Protein AF-A0A432WIZ8-F1 (afdb_monomer_lite)

Foldseek 3Di:
DVVVLVVLVVLLVVLLVLLVVLVVVLVVLLVVLLVVCVVVPQVCSVVAAPPDPVRDDPVNVVSVVCVLPDPADPSDPDPVSRVSSVVSNVSNVSSVVSNVSSVVSVVVSVVVVVVVVD

Sequence (118 aa):
MSYIINALVLLGFVGLFNFFALWIPVLFIRNAIKKELKETDYEKYDQVFARDLLHQSISTSKREESFFKRKDWPDINSGDVKRSLRTQKRLEWIAKWSFIGFIICYVLVMILSTIFNR

Structure (mmCIF, N/CA/C/O backbone):
data_AF-A0A432WIZ8-F1
#
_entry.id   AF-A0A432WIZ8-F1
#
loop_
_atom_site.group_PDB
_atom_site.id
_atom_site.type_symbol
_atom_site.label_atom_id
_atom_site.label_alt_id
_atom_site.label_comp_id
_atom_site.label_asym_id
_atom_site.label_entity_id
_atom_site.label_seq_id
_atom_site.pdbx_PDB_ins_code
_atom_site.Cartn_x
_atom_site.Cartn_y
_atom_site.Cartn_z
_atom_site.occupancy
_atom_site.B_iso_or_equiv
_atom_site.auth_seq_id
_atom_site.auth_comp_id
_atom_site.auth_asym_id
_atom_site.auth_atom_id
_atom_site.pdbx_PDB_model_num
ATOM 1 N N . MET A 1 1 ? 26.983 -1.591 -24.181 1.00 61.06 1 MET A N 1
ATOM 2 C CA . MET A 1 1 ? 25.590 -1.179 -24.478 1.00 61.06 1 MET A CA 1
ATOM 3 C C . MET A 1 1 ? 24.568 -2.223 -24.043 1.00 61.06 1 MET A C 1
ATOM 5 O O . MET A 1 1 ? 23.723 -1.875 -23.231 1.00 61.06 1 MET A O 1
ATOM 9 N N . SER A 1 2 ? 24.703 -3.495 -24.454 1.00 74.25 2 SER A N 1
ATOM 10 C CA . SER A 1 2 ? 23.889 -4.616 -23.929 1.00 74.25 2 SER A CA 1
ATOM 11 C C . SER A 1 2 ? 23.859 -4.665 -22.388 1.00 74.25 2 SER A C 1
ATOM 13 O O . SER A 1 2 ? 22.798 -4.792 -21.786 1.00 74.25 2 SER A O 1
ATOM 15 N N . TYR A 1 3 ? 24.994 -4.389 -21.732 1.00 86.94 3 TYR A N 1
ATOM 16 C CA . TYR A 1 3 ? 25.078 -4.290 -20.267 1.00 86.94 3 TYR A CA 1
ATOM 17 C C . TYR A 1 3 ? 24.165 -3.226 -19.632 1.00 86.94 3 TYR A C 1
ATOM 19 O O . TYR A 1 3 ? 23.651 -3.459 -18.544 1.00 86.94 3 TYR A O 1
ATOM 27 N N . ILE A 1 4 ? 23.935 -2.083 -20.294 1.00 88.00 4 ILE A N 1
ATOM 28 C CA . ILE A 1 4 ? 23.082 -1.005 -19.758 1.00 88.00 4 ILE A CA 1
ATOM 29 C C . ILE A 1 4 ? 21.613 -1.429 -19.815 1.00 88.00 4 ILE A C 1
ATOM 31 O O . ILE A 1 4 ? 20.891 -1.275 -18.835 1.00 88.00 4 ILE A O 1
ATOM 35 N N . ILE A 1 5 ? 21.185 -2.013 -20.938 1.00 88.44 5 ILE A N 1
ATOM 36 C CA . ILE A 1 5 ? 19.820 -2.528 -21.096 1.00 88.44 5 ILE A CA 1
ATOM 37 C C . ILE A 1 5 ? 19.573 -3.662 -20.095 1.00 88.44 5 ILE A C 1
ATOM 39 O O . ILE A 1 5 ? 18.577 -3.625 -19.380 1.00 88.44 5 ILE A O 1
ATOM 43 N N . ASN A 1 6 ? 20.509 -4.605 -19.955 1.00 91.00 6 ASN A N 1
ATOM 44 C CA . ASN A 1 6 ? 20.395 -5.694 -18.980 1.00 91.00 6 ASN A CA 1
ATOM 45 C C . ASN A 1 6 ? 20.328 -5.179 -17.535 1.00 91.00 6 ASN A C 1
ATOM 47 O O . ASN A 1 6 ? 19.520 -5.671 -16.749 1.00 91.00 6 ASN A O 1
ATOM 51 N N . ALA A 1 7 ? 21.124 -4.163 -17.186 1.00 92.75 7 ALA A N 1
ATOM 52 C CA . ALA A 1 7 ? 21.062 -3.533 -15.870 1.00 92.75 7 ALA A CA 1
ATOM 53 C C . ALA A 1 7 ? 19.701 -2.861 -15.619 1.00 92.75 7 ALA A C 1
ATOM 55 O O . ALA A 1 7 ? 19.124 -3.040 -14.550 1.00 92.75 7 ALA A O 1
ATOM 56 N N . LEU A 1 8 ? 19.151 -2.138 -16.601 1.00 92.31 8 LEU A N 1
ATOM 57 C CA . LEU A 1 8 ? 17.831 -1.507 -16.490 1.00 92.31 8 LEU A CA 1
ATOM 58 C C . LEU A 1 8 ? 16.696 -2.532 -16.390 1.00 92.31 8 LEU A C 1
ATOM 60 O O . LEU A 1 8 ? 15.774 -2.341 -15.601 1.00 92.31 8 LEU A O 1
ATOM 64 N N . VAL A 1 9 ? 16.770 -3.630 -17.146 1.00 92.69 9 VAL A N 1
ATOM 65 C CA . VAL A 1 9 ? 15.808 -4.738 -17.053 1.00 92.69 9 VAL A CA 1
ATOM 66 C C . VAL A 1 9 ? 15.852 -5.364 -15.661 1.00 92.69 9 VAL A C 1
ATOM 68 O O . VAL A 1 9 ? 14.800 -5.563 -15.053 1.00 92.69 9 VAL A O 1
ATOM 71 N N . LEU A 1 10 ? 17.049 -5.613 -15.118 1.00 94.44 10 LEU A N 1
ATOM 72 C CA . LEU A 1 10 ? 17.208 -6.152 -13.768 1.00 94.44 10 LEU A CA 1
ATOM 73 C C . LEU A 1 10 ? 16.655 -5.189 -12.709 1.00 94.44 10 LEU A C 1
ATOM 75 O O . LEU A 1 10 ? 15.884 -5.609 -11.850 1.00 94.44 10 LEU A O 1
ATOM 79 N N . LEU A 1 11 ? 16.993 -3.898 -12.787 1.00 92.56 11 LEU A N 1
ATOM 80 C CA . LEU A 1 11 ? 16.468 -2.871 -11.879 1.00 92.56 11 LEU A CA 1
ATOM 81 C C . LEU A 1 11 ? 14.942 -2.760 -11.960 1.00 92.56 11 LEU A C 1
ATOM 83 O O . LEU A 1 11 ? 14.278 -2.663 -10.928 1.00 92.56 11 LEU A O 1
ATOM 87 N N . GLY A 1 12 ? 14.381 -2.832 -13.168 1.00 91.56 12 GLY A N 1
ATOM 88 C CA . GLY A 1 12 ? 12.940 -2.878 -13.382 1.00 91.56 12 GLY A CA 1
ATOM 89 C C . GLY A 1 12 ? 12.308 -4.097 -12.712 1.00 91.56 12 GLY A C 1
ATOM 90 O O . GLY A 1 12 ? 11.351 -3.952 -11.952 1.00 91.56 12 GLY A O 1
ATOM 91 N N . PHE A 1 13 ? 12.871 -5.287 -12.927 1.00 93.69 13 PHE A N 1
ATOM 92 C CA . PHE A 1 13 ? 12.380 -6.522 -12.316 1.00 93.69 13 PHE A CA 1
ATOM 93 C C . PHE A 1 13 ? 12.436 -6.471 -10.783 1.00 93.69 13 PHE A C 1
ATOM 95 O O . PHE A 1 13 ? 11.458 -6.811 -10.120 1.00 93.69 13 PHE A O 1
ATOM 102 N N . VAL A 1 14 ? 13.536 -5.969 -10.213 1.00 94.25 14 VAL A N 1
ATOM 103 C CA . VAL A 1 14 ? 13.680 -5.754 -8.765 1.00 94.25 14 VAL A CA 1
ATOM 104 C C . VAL A 1 14 ? 12.637 -4.760 -8.250 1.00 94.25 14 VAL A C 1
ATOM 106 O O . VAL A 1 14 ? 12.019 -5.006 -7.216 1.00 94.25 14 VAL A O 1
ATOM 109 N N . GLY A 1 15 ? 12.394 -3.659 -8.966 1.00 91.88 15 GLY A N 1
ATOM 110 C CA . GLY A 1 15 ? 11.361 -2.680 -8.614 1.00 91.88 15 GLY A CA 1
ATOM 111 C C . GLY A 1 15 ? 9.955 -3.284 -8.601 1.00 91.88 15 GLY A C 1
ATOM 112 O O . GLY A 1 15 ? 9.199 -3.068 -7.652 1.00 91.88 15 GLY A O 1
ATOM 113 N N . LEU A 1 16 ? 9.627 -4.096 -9.608 1.00 93.25 16 LEU A N 1
ATOM 114 C CA . LEU A 1 16 ? 8.345 -4.793 -9.700 1.00 93.25 16 LEU A CA 1
ATOM 115 C C . LEU A 1 16 ? 8.184 -5.839 -8.588 1.00 93.25 16 LEU A C 1
ATOM 117 O O . LEU A 1 16 ? 7.144 -5.887 -7.932 1.00 93.25 16 LEU A O 1
ATOM 121 N N . PHE A 1 17 ? 9.217 -6.644 -8.334 1.00 94.19 17 PHE A N 1
ATOM 122 C CA . PHE A 1 17 ? 9.205 -7.630 -7.257 1.00 94.19 17 PHE A CA 1
ATOM 123 C C . PHE A 1 17 ? 9.053 -6.960 -5.887 1.00 94.19 17 PHE A C 1
ATOM 125 O O . PHE A 1 17 ? 8.195 -7.358 -5.101 1.00 94.19 17 PHE A O 1
ATOM 132 N N . ASN A 1 18 ? 9.809 -5.887 -5.626 1.00 92.38 18 ASN A N 1
ATOM 133 C CA . ASN A 1 18 ? 9.698 -5.102 -4.396 1.00 92.38 18 ASN A CA 1
ATOM 134 C C . ASN A 1 18 ? 8.307 -4.488 -4.225 1.00 92.38 18 ASN A C 1
ATOM 136 O O . ASN A 1 18 ? 7.794 -4.462 -3.108 1.00 92.38 18 ASN A O 1
ATOM 140 N N . PHE A 1 19 ? 7.671 -4.031 -5.310 1.00 93.56 19 PHE A N 1
ATOM 141 C CA . PHE A 1 19 ? 6.290 -3.561 -5.248 1.00 93.56 19 PHE A CA 1
ATOM 142 C C . PHE A 1 19 ? 5.365 -4.655 -4.709 1.00 93.56 19 PHE A C 1
ATOM 144 O O . PHE A 1 19 ? 4.696 -4.422 -3.706 1.00 93.56 19 PHE A O 1
ATOM 151 N N . PHE A 1 20 ? 5.363 -5.852 -5.302 1.00 93.00 20 PHE A N 1
ATOM 152 C CA . PHE A 1 20 ? 4.507 -6.945 -4.830 1.00 93.00 20 PHE A CA 1
ATOM 153 C C . PHE A 1 20 ? 4.867 -7.402 -3.410 1.00 93.00 20 PHE A C 1
ATOM 155 O O . PHE A 1 20 ? 3.975 -7.567 -2.575 1.00 93.00 20 PHE A O 1
ATOM 162 N N . ALA A 1 21 ? 6.161 -7.529 -3.110 1.00 93.75 21 ALA A N 1
ATOM 163 C CA . ALA A 1 21 ? 6.655 -7.940 -1.800 1.00 93.75 21 ALA A CA 1
ATOM 164 C C . ALA A 1 21 ? 6.267 -6.962 -0.680 1.00 93.75 21 ALA A C 1
ATOM 166 O O . ALA A 1 21 ? 6.034 -7.396 0.443 1.00 93.75 21 ALA A O 1
ATOM 167 N N . LEU A 1 22 ? 6.161 -5.659 -0.968 1.00 92.56 22 LEU A N 1
ATOM 168 C CA . LEU A 1 22 ? 5.719 -4.641 -0.007 1.00 92.56 22 LEU A CA 1
ATOM 169 C C . LEU A 1 22 ? 4.200 -4.439 -0.007 1.00 92.56 22 LEU A C 1
ATOM 171 O O . LEU A 1 22 ? 3.620 -4.122 1.034 1.00 92.56 22 LEU A O 1
ATOM 175 N N . TRP A 1 23 ? 3.539 -4.642 -1.147 1.00 92.50 23 TRP A N 1
ATOM 176 C CA . TRP A 1 23 ? 2.091 -4.484 -1.267 1.00 92.50 23 TRP A CA 1
ATOM 177 C C . TRP A 1 23 ? 1.328 -5.546 -0.472 1.00 92.50 23 TRP A C 1
ATOM 179 O O . TRP A 1 23 ? 0.324 -5.235 0.165 1.00 92.50 23 TRP A O 1
ATOM 189 N N . ILE A 1 24 ? 1.829 -6.784 -0.440 1.00 92.00 24 ILE A N 1
ATOM 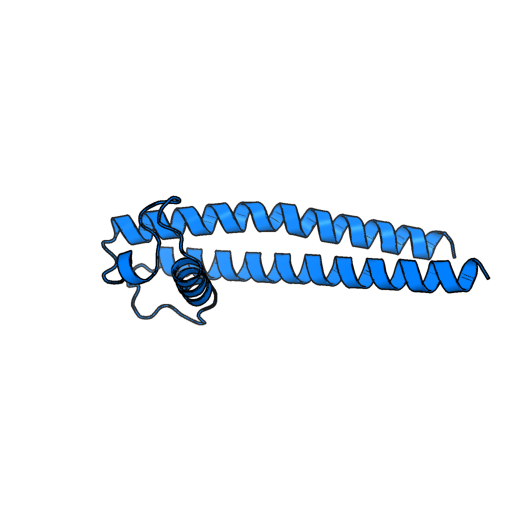190 C CA . ILE A 1 24 ? 1.219 -7.871 0.335 1.00 92.00 24 ILE A CA 1
ATOM 191 C C . ILE A 1 24 ? 1.154 -7.520 1.842 1.00 92.00 24 ILE A C 1
ATOM 193 O O . ILE A 1 24 ? 0.046 -7.484 2.386 1.00 92.00 24 ILE A O 1
ATOM 197 N N . PRO A 1 25 ? 2.264 -7.169 2.529 1.00 91.62 25 PRO A N 1
ATOM 198 C CA . PRO A 1 25 ? 2.237 -6.681 3.909 1.00 91.62 25 PRO A CA 1
ATOM 199 C C . PRO A 1 25 ? 1.316 -5.481 4.124 1.00 91.62 25 PRO A C 1
ATOM 201 O O . PRO A 1 25 ? 0.633 -5.413 5.143 1.00 91.62 25 PRO A O 1
ATOM 204 N N . VAL A 1 26 ? 1.252 -4.544 3.171 1.00 92.81 26 VAL A N 1
ATOM 205 C CA . VAL A 1 26 ? 0.337 -3.395 3.252 1.00 92.81 26 VAL A CA 1
ATOM 206 C C . VAL A 1 26 ? -1.117 -3.852 3.379 1.00 92.81 26 VAL A C 1
ATOM 208 O O . VAL A 1 26 ? -1.842 -3.320 4.221 1.00 92.81 26 VAL A O 1
ATOM 211 N N . LEU A 1 27 ? -1.544 -4.844 2.592 1.00 90.94 27 LEU A N 1
ATOM 212 C CA . LEU A 1 27 ? -2.902 -5.389 2.664 1.00 90.94 27 LEU A CA 1
ATOM 213 C C . LEU A 1 27 ? -3.166 -6.094 4.002 1.00 90.94 27 LEU A C 1
ATOM 215 O O . LEU A 1 27 ? -4.209 -5.866 4.616 1.00 90.94 27 LEU A O 1
ATOM 219 N N . PHE A 1 28 ? -2.208 -6.885 4.492 1.00 91.94 28 PHE A N 1
ATOM 220 C CA . PHE A 1 28 ? -2.328 -7.542 5.797 1.00 91.94 28 PHE A CA 1
ATOM 221 C C . PHE A 1 28 ? -2.436 -6.536 6.947 1.00 91.94 28 PHE A C 1
ATOM 223 O O . PHE A 1 28 ? -3.328 -6.662 7.784 1.00 91.94 28 PHE A O 1
ATOM 230 N N . ILE A 1 29 ? -1.593 -5.498 6.962 1.00 91.44 29 ILE A N 1
ATOM 231 C CA . ILE A 1 29 ? -1.635 -4.461 8.001 1.00 91.44 29 ILE A CA 1
ATOM 232 C C . ILE A 1 29 ? -2.950 -3.677 7.930 1.00 91.44 29 ILE A C 1
ATOM 234 O O . ILE A 1 29 ? -3.543 -3.395 8.968 1.00 91.44 29 ILE A O 1
ATOM 238 N N . ARG A 1 30 ? -3.461 -3.357 6.731 1.00 92.00 30 ARG A N 1
ATOM 239 C CA . ARG A 1 30 ? -4.780 -2.712 6.588 1.00 92.00 30 ARG A CA 1
ATOM 240 C C . ARG A 1 30 ? -5.893 -3.557 7.203 1.00 92.00 30 ARG A C 1
ATOM 242 O O . ARG A 1 30 ? -6.741 -3.011 7.903 1.00 92.00 30 ARG A O 1
ATOM 249 N N . ASN A 1 31 ? -5.879 -4.869 6.979 1.00 90.31 31 ASN A N 1
ATOM 250 C CA . ASN A 1 31 ? -6.864 -5.773 7.570 1.00 90.31 31 ASN A CA 1
ATOM 251 C C . ASN A 1 31 ? -6.720 -5.868 9.096 1.00 90.31 31 ASN A C 1
ATOM 253 O O . ASN A 1 31 ? -7.731 -5.834 9.794 1.00 90.31 31 ASN A O 1
ATOM 257 N N . ALA A 1 32 ? -5.490 -5.916 9.616 1.00 90.88 32 ALA A N 1
ATOM 258 C CA . ALA A 1 32 ? -5.236 -5.892 11.057 1.00 90.88 32 ALA A CA 1
ATOM 259 C C . ALA A 1 32 ? -5.764 -4.601 11.705 1.00 90.88 32 ALA A C 1
ATOM 261 O O . ALA A 1 32 ? -6.523 -4.666 12.665 1.00 90.88 32 ALA A O 1
ATOM 262 N N . ILE A 1 33 ? -5.479 -3.438 11.109 1.00 91.62 33 ILE A N 1
ATOM 263 C CA . ILE A 1 33 ? -5.982 -2.139 11.580 1.00 91.62 33 ILE A CA 1
ATOM 264 C C . ILE A 1 33 ? -7.512 -2.102 11.579 1.00 91.62 33 ILE A C 1
ATOM 266 O O . ILE A 1 33 ? -8.114 -1.627 12.535 1.00 91.62 33 ILE A O 1
ATOM 270 N N . LYS A 1 34 ? -8.169 -2.603 10.525 1.00 90.94 34 LYS A N 1
ATOM 271 C CA . LYS A 1 34 ? -9.639 -2.683 10.494 1.00 90.94 34 LYS A CA 1
ATOM 272 C C . LYS A 1 34 ? -10.183 -3.563 11.614 1.00 90.94 34 LYS A C 1
ATOM 274 O O . LYS A 1 34 ? -11.225 -3.240 12.173 1.00 90.94 34 LYS A O 1
ATOM 279 N N . LYS A 1 35 ? -9.520 -4.679 11.914 1.00 89.44 35 LYS A N 1
ATOM 280 C CA . LYS A 1 35 ? -9.931 -5.566 13.002 1.00 89.44 35 LYS A CA 1
ATOM 281 C C . LYS A 1 35 ? -9.794 -4.862 14.354 1.00 89.44 35 LYS A C 1
ATOM 283 O O . LYS A 1 35 ? -10.769 -4.809 15.090 1.00 89.44 35 LYS A O 1
ATOM 288 N N . GLU A 1 36 ? -8.648 -4.238 14.616 1.00 89.44 36 GLU A N 1
ATOM 289 C CA . GLU A 1 36 ? -8.415 -3.468 15.844 1.00 89.44 36 GLU A CA 1
ATOM 290 C C . GLU A 1 36 ? -9.418 -2.318 15.996 1.00 89.44 36 GLU A C 1
ATOM 292 O O . GLU A 1 36 ? -10.014 -2.161 17.053 1.00 89.44 36 GLU A O 1
ATOM 297 N N . LEU A 1 37 ? -9.682 -1.553 14.930 1.00 89.44 37 LEU A N 1
ATOM 298 C CA . LEU A 1 37 ? -10.661 -0.460 14.964 1.00 89.44 37 LEU A CA 1
ATOM 299 C C . LEU A 1 37 ? -12.080 -0.943 15.280 1.00 89.44 37 LEU A C 1
ATOM 301 O O . LEU A 1 37 ? -12.821 -0.233 15.959 1.00 89.44 37 LEU A O 1
ATOM 305 N N . LYS A 1 38 ? -12.447 -2.136 14.800 1.00 87.94 38 LYS A N 1
ATOM 306 C CA . LYS A 1 38 ? -13.730 -2.772 15.113 1.00 87.94 38 LYS A CA 1
ATOM 307 C C . LYS A 1 38 ? -13.795 -3.215 16.576 1.00 87.94 38 LYS A C 1
ATOM 309 O O . LYS A 1 38 ? -14.831 -3.057 17.205 1.00 87.94 38 LYS A O 1
ATOM 314 N N . GLU A 1 39 ? -12.703 -3.755 17.112 1.00 87.50 39 GLU A N 1
ATOM 315 C CA . GLU A 1 39 ? -12.612 -4.200 18.510 1.00 87.50 39 GLU A CA 1
ATOM 316 C C . GLU A 1 39 ? -12.596 -3.027 19.500 1.00 87.50 39 GLU A C 1
ATOM 318 O O . GLU A 1 39 ? -13.154 -3.134 20.586 1.00 87.50 39 GLU A O 1
ATOM 323 N N . THR A 1 40 ? -12.013 -1.888 19.118 1.00 83.94 40 THR A N 1
ATOM 324 C CA . THR A 1 40 ? -11.999 -0.664 19.938 1.00 83.94 40 THR A CA 1
ATOM 325 C C . THR A 1 40 ? -13.276 0.175 19.832 1.00 83.94 40 THR A C 1
ATOM 327 O O . THR A 1 40 ? -13.279 1.313 20.292 1.00 83.94 40 THR A O 1
ATOM 330 N N . ASP A 1 41 ? -14.318 -0.352 19.182 1.00 78.88 41 ASP A N 1
ATOM 331 C CA . ASP A 1 41 ? -15.599 0.318 18.928 1.00 78.88 41 ASP A CA 1
ATOM 332 C C . ASP A 1 41 ? -15.431 1.730 18.340 1.00 78.88 41 ASP A C 1
ATOM 334 O O . ASP A 1 41 ? -15.960 2.730 18.828 1.00 78.88 41 ASP A O 1
ATOM 338 N N . TYR A 1 42 ? -14.603 1.836 17.293 1.00 84.50 42 TYR A N 1
ATOM 339 C CA . TYR A 1 42 ? -14.385 3.108 16.617 1.00 84.50 42 TYR A CA 1
ATOM 340 C C . TYR A 1 42 ? -15.717 3.638 16.073 1.00 84.50 42 TYR A C 1
ATOM 342 O O . TYR A 1 42 ? -16.275 3.085 15.130 1.00 84.50 42 TYR A O 1
ATOM 350 N N . GLU A 1 43 ? -16.188 4.757 16.622 1.00 83.62 43 GLU A N 1
ATOM 351 C CA . GLU A 1 43 ? -17.529 5.312 16.381 1.00 83.62 43 GLU A CA 1
ATOM 352 C C . GLU A 1 43 ? -17.873 5.490 14.889 1.00 83.62 43 GLU A C 1
ATOM 354 O O . GLU A 1 43 ? -19.018 5.346 14.464 1.00 83.62 43 GLU A O 1
ATOM 359 N N . LYS A 1 44 ? -16.866 5.769 14.051 1.00 84.44 44 LYS A N 1
ATOM 360 C CA . LYS A 1 44 ? -17.039 5.987 12.605 1.00 84.44 44 LYS A CA 1
ATOM 361 C C . LYS A 1 44 ? -16.739 4.744 11.762 1.00 84.44 44 LYS A C 1
ATOM 363 O O . LYS A 1 44 ? -16.647 4.859 10.540 1.00 84.44 44 LYS A O 1
ATOM 368 N N . TYR A 1 45 ? -16.572 3.569 12.369 1.00 86.88 45 TYR A N 1
ATOM 369 C CA . TYR A 1 45 ? -16.169 2.345 11.674 1.00 86.88 45 TYR A CA 1
ATOM 370 C C . TYR A 1 45 ? -17.104 2.012 10.510 1.00 86.88 45 TYR A C 1
ATOM 372 O O . TYR A 1 45 ? -16.662 1.965 9.362 1.00 86.88 45 TYR A O 1
ATOM 380 N N . ASP A 1 46 ? -18.402 1.885 10.788 1.00 84.06 46 ASP A N 1
ATOM 381 C CA . ASP A 1 46 ? -19.422 1.537 9.791 1.00 84.06 46 ASP A CA 1
ATOM 382 C C . ASP A 1 46 ? -19.620 2.619 8.715 1.00 84.06 46 ASP A C 1
ATOM 384 O O . ASP A 1 46 ? -20.126 2.347 7.626 1.00 84.06 46 ASP A O 1
ATOM 388 N N . GLN A 1 47 ? -19.216 3.864 8.992 1.00 84.50 47 GLN A N 1
ATOM 389 C CA . GLN A 1 47 ? -19.288 4.956 8.017 1.00 84.50 47 GLN A CA 1
ATOM 390 C C . GLN A 1 47 ? -18.156 4.883 6.986 1.00 84.50 47 GLN A C 1
ATOM 392 O O . GLN A 1 47 ? -18.321 5.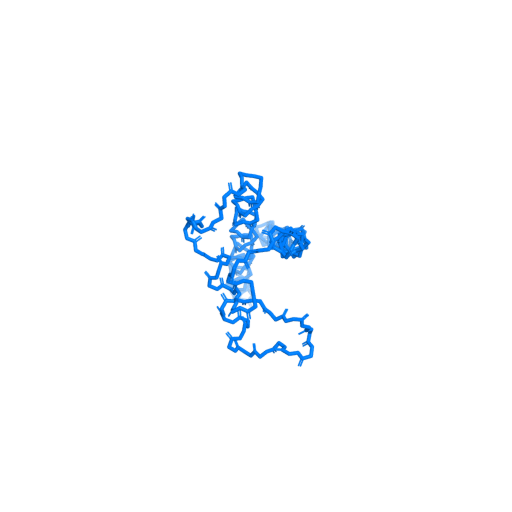357 5.854 1.00 84.50 47 GLN A O 1
ATOM 397 N N . VAL A 1 48 ? -17.008 4.330 7.390 1.00 86.06 48 VAL A N 1
ATOM 398 C CA . VAL A 1 48 ? -15.758 4.313 6.620 1.00 86.06 48 VAL A CA 1
ATOM 399 C C . VAL A 1 48 ? -15.530 2.966 5.940 1.00 86.06 48 VAL A C 1
ATOM 401 O O . VAL A 1 48 ? -15.134 2.939 4.774 1.00 86.06 48 VAL A O 1
ATOM 404 N N . PHE A 1 49 ? -15.769 1.863 6.647 1.00 87.75 49 PHE A N 1
ATOM 405 C CA . PHE A 1 49 ? -15.447 0.514 6.196 1.00 87.75 49 PHE A CA 1
ATOM 406 C C . PHE A 1 49 ? -16.703 -0.267 5.816 1.00 87.75 49 PHE A C 1
ATOM 408 O O . PHE A 1 49 ? -17.771 -0.098 6.398 1.00 87.75 49 PHE A O 1
ATOM 415 N N . ALA A 1 50 ? -16.573 -1.147 4.823 1.00 81.56 50 ALA A N 1
ATOM 416 C CA . ALA A 1 50 ? -17.637 -2.088 4.497 1.00 81.56 50 ALA A CA 1
ATOM 417 C C . ALA A 1 50 ? -17.743 -3.153 5.596 1.00 81.56 50 ALA A C 1
ATOM 419 O O . ALA A 1 50 ? -16.722 -3.665 6.056 1.00 81.56 50 ALA A O 1
ATOM 420 N N . ARG A 1 51 ? -18.975 -3.522 5.967 1.00 73.19 51 ARG A N 1
ATOM 421 C CA . ARG A 1 51 ? -19.224 -4.629 6.903 1.00 73.19 51 ARG A CA 1
ATOM 422 C C . ARG A 1 51 ? -18.841 -5.992 6.320 1.00 73.19 51 ARG A C 1
ATOM 424 O O . ARG A 1 51 ? -18.355 -6.829 7.066 1.00 73.19 51 ARG A O 1
ATOM 431 N N . ASP A 1 52 ? -18.999 -6.163 5.004 1.00 70.06 52 ASP A N 1
ATOM 432 C CA . ASP A 1 52 ? -18.654 -7.376 4.252 1.00 70.06 52 ASP A CA 1
ATOM 433 C C . ASP A 1 52 ? -18.172 -7.050 2.833 1.00 70.06 52 ASP A C 1
ATOM 435 O O . ASP A 1 52 ? -18.522 -6.006 2.272 1.00 70.06 52 ASP A O 1
ATOM 439 N N . LEU A 1 53 ? -17.447 -7.992 2.215 1.00 65.56 53 LEU A N 1
ATOM 440 C CA . LEU A 1 53 ? -17.018 -7.920 0.807 1.00 65.56 53 LEU A CA 1
ATOM 441 C C . LEU A 1 53 ? -18.200 -7.715 -0.155 1.00 65.56 53 LEU A C 1
ATOM 443 O O . LEU A 1 53 ? -18.082 -6.992 -1.139 1.00 65.56 53 LEU A O 1
ATOM 447 N N . LEU A 1 54 ? -19.362 -8.294 0.162 1.00 66.38 54 LEU A N 1
ATOM 448 C CA . LEU A 1 54 ? -20.588 -8.168 -0.636 1.00 66.38 54 LEU A CA 1
ATOM 449 C C . LEU A 1 54 ? -21.214 -6.762 -0.575 1.00 66.38 54 LEU A C 1
ATOM 451 O O . LEU A 1 54 ? -21.982 -6.393 -1.456 1.00 66.38 54 LEU A O 1
ATOM 455 N N . HIS A 1 55 ? -20.854 -5.957 0.429 1.00 64.81 55 HIS A N 1
ATOM 456 C CA . HIS A 1 55 ? -21.323 -4.578 0.609 1.00 64.81 55 HIS A CA 1
ATOM 457 C C . HIS A 1 55 ? -20.268 -3.541 0.191 1.00 64.81 55 HIS A C 1
ATOM 459 O O . HIS A 1 55 ? -20.401 -2.341 0.464 1.00 64.81 55 HIS A O 1
ATOM 465 N N . GLN A 1 56 ? -19.195 -3.984 -0.470 1.00 75.31 56 GLN A N 1
ATOM 466 C CA . GLN A 1 56 ? -18.106 -3.120 -0.893 1.00 75.31 56 GLN A CA 1
ATOM 467 C C . GLN A 1 56 ? -18.490 -2.334 -2.154 1.00 75.31 56 GLN A C 1
ATOM 469 O O . GLN A 1 56 ? -18.171 -2.697 -3.283 1.00 75.31 56 GLN A O 1
ATOM 474 N N . SER A 1 57 ? -19.182 -1.212 -1.957 1.00 82.44 57 SER A N 1
ATOM 475 C CA . SER A 1 57 ? -19.450 -0.261 -3.038 1.00 82.44 57 SER A CA 1
ATOM 476 C C . SER A 1 57 ? -18.193 0.538 -3.408 1.00 82.44 57 SER A C 1
ATOM 478 O O . SER A 1 57 ? -17.312 0.761 -2.572 1.00 82.44 57 SER A O 1
ATOM 480 N N . ILE A 1 58 ? -18.148 1.086 -4.629 1.00 83.00 58 ILE A N 1
ATOM 481 C CA . ILE A 1 58 ? -17.107 2.047 -5.049 1.00 83.00 58 ILE A CA 1
ATOM 482 C C . ILE A 1 58 ? -17.014 3.221 -4.059 1.00 83.00 58 ILE A C 1
ATOM 484 O O . ILE A 1 58 ? -15.920 3.696 -3.751 1.00 83.00 58 ILE A O 1
ATOM 488 N N . SER A 1 59 ? -18.153 3.682 -3.527 1.00 85.88 59 SER A N 1
ATOM 489 C CA . SER A 1 59 ? -18.188 4.774 -2.548 1.00 85.88 59 SER A CA 1
ATOM 490 C C . SER A 1 59 ? -17.515 4.394 -1.225 1.00 85.88 59 SER A C 1
ATOM 492 O O . SER A 1 59 ? -16.837 5.224 -0.621 1.00 85.88 59 SER A O 1
ATOM 494 N N . THR A 1 60 ? -17.668 3.142 -0.793 1.00 85.69 60 THR A N 1
ATOM 495 C CA . THR A 1 60 ? -17.065 2.618 0.435 1.00 85.69 60 THR A CA 1
ATOM 496 C C . THR A 1 60 ? -15.564 2.439 0.244 1.00 85.69 60 THR A C 1
ATOM 498 O O . THR A 1 60 ? -14.788 2.908 1.067 1.00 85.69 60 THR A O 1
ATOM 501 N N . SER A 1 61 ? -15.137 1.902 -0.903 1.00 85.19 61 SER A N 1
ATOM 502 C CA . SER A 1 61 ? -13.716 1.811 -1.262 1.00 85.19 61 SER A CA 1
ATOM 503 C C . SER A 1 61 ? -13.036 3.185 -1.304 1.00 85.19 61 SER A C 1
ATOM 505 O O . SER A 1 61 ? -11.926 3.332 -0.799 1.00 85.19 61 SER A O 1
ATOM 507 N N . LYS A 1 62 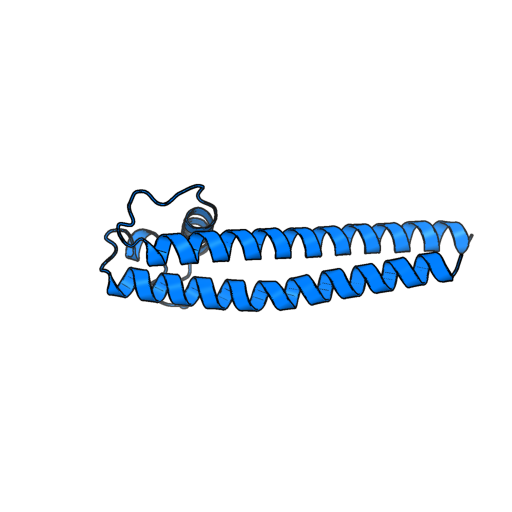? -13.705 4.223 -1.831 1.00 87.44 62 LYS A N 1
ATOM 508 C CA . LYS A 1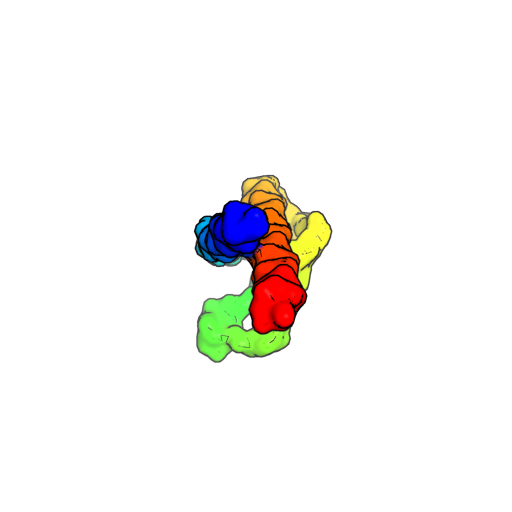 62 ? -13.185 5.604 -1.811 1.00 87.44 62 LYS A CA 1
ATOM 509 C C . LYS A 1 62 ? -13.064 6.170 -0.393 1.00 87.44 62 LYS A C 1
ATOM 511 O O . LYS A 1 62 ? -12.090 6.864 -0.098 1.00 87.44 62 LYS A O 1
ATOM 516 N N . ARG A 1 63 ? -14.037 5.899 0.482 1.00 89.88 63 ARG A N 1
ATOM 517 C CA . ARG A 1 63 ? -14.002 6.322 1.894 1.00 89.88 63 ARG A CA 1
ATOM 518 C C . ARG A 1 63 ? -12.873 5.639 2.654 1.00 89.88 63 ARG A C 1
ATOM 520 O O . ARG A 1 63 ? -12.087 6.320 3.309 1.00 89.88 63 ARG A O 1
ATOM 527 N N . GLU A 1 64 ? -12.739 4.331 2.485 1.00 89.69 64 GLU A N 1
ATOM 528 C CA . GLU A 1 64 ? -11.648 3.545 3.050 1.00 89.69 64 GLU A CA 1
ATOM 529 C C . GLU A 1 64 ? -10.282 4.050 2.562 1.00 89.69 64 GLU A C 1
ATOM 531 O O . GLU A 1 64 ? -9.370 4.290 3.353 1.00 89.69 64 GLU A O 1
ATOM 536 N N . GLU A 1 65 ? -10.138 4.276 1.257 1.00 88.88 65 GLU A N 1
ATOM 537 C CA . GLU A 1 65 ? -8.895 4.794 0.694 1.00 88.88 65 GLU A CA 1
ATOM 538 C C . GLU A 1 65 ? -8.565 6.186 1.254 1.00 88.88 65 GLU A C 1
ATOM 540 O O . GLU A 1 65 ? -7.416 6.467 1.605 1.00 88.88 65 GLU A O 1
ATOM 545 N N . SER A 1 66 ? -9.574 7.048 1.396 1.00 89.88 66 SER A N 1
ATOM 546 C CA . SER A 1 66 ? -9.423 8.383 1.984 1.00 89.88 66 SER A CA 1
ATOM 547 C C . SER A 1 66 ? -8.998 8.321 3.452 1.00 89.88 66 SER A C 1
ATOM 549 O O . SER A 1 66 ? -8.198 9.146 3.898 1.00 89.88 66 SER A O 1
ATOM 551 N N . PHE A 1 67 ? -9.486 7.326 4.196 1.00 91.88 67 PHE A N 1
ATOM 552 C CA . PHE A 1 67 ? -9.078 7.075 5.572 1.00 91.88 67 PHE A CA 1
ATOM 553 C C . PHE A 1 67 ? -7.592 6.707 5.667 1.00 91.88 67 PHE A C 1
ATOM 555 O O . PHE A 1 67 ? -6.870 7.338 6.436 1.00 91.88 67 PHE A O 1
ATOM 562 N N . PHE A 1 68 ? -7.102 5.760 4.860 1.00 89.81 68 PHE A N 1
ATOM 563 C CA . PHE A 1 68 ? -5.687 5.356 4.891 1.00 89.81 68 PHE A CA 1
ATOM 564 C C . PHE A 1 68 ? -4.736 6.418 4.309 1.00 89.81 68 PHE A C 1
ATOM 566 O O . PHE A 1 68 ? -3.586 6.532 4.736 1.00 89.81 68 PHE A O 1
ATOM 573 N N . LYS A 1 69 ? -5.200 7.249 3.365 1.00 88.56 69 LYS A N 1
ATOM 574 C CA . LYS A 1 69 ? -4.398 8.351 2.800 1.00 88.56 69 LYS A CA 1
ATOM 575 C C . LYS A 1 69 ? -4.273 9.561 3.726 1.00 88.56 69 LYS A C 1
ATOM 577 O O . LYS A 1 69 ? -3.360 10.375 3.529 1.00 88.56 69 LYS A O 1
ATOM 582 N N . ARG A 1 70 ? -5.154 9.698 4.722 1.00 89.25 70 ARG A N 1
ATOM 583 C CA . ARG A 1 70 ? -5.202 10.856 5.624 1.00 89.25 70 ARG A CA 1
ATOM 584 C C . ARG A 1 70 ? -3.839 11.111 6.281 1.00 89.25 70 ARG A C 1
ATOM 586 O O . ARG A 1 70 ? -3.043 10.196 6.491 1.00 89.25 70 ARG A O 1
ATOM 593 N N . LYS A 1 71 ? -3.508 12.383 6.535 1.00 85.00 71 LYS A N 1
ATOM 594 C CA . LYS A 1 71 ? -2.231 12.770 7.166 1.00 85.00 71 LYS A CA 1
ATOM 595 C C . LYS A 1 71 ? -2.141 12.279 8.613 1.00 85.00 71 LYS A C 1
ATOM 597 O O . LYS A 1 71 ? -1.061 11.863 9.017 1.00 85.00 71 LYS A O 1
ATOM 602 N N . ASP A 1 72 ? -3.258 12.320 9.333 1.00 87.38 72 ASP A N 1
ATOM 603 C CA . ASP A 1 72 ? -3.358 11.934 10.738 1.00 87.38 72 ASP A CA 1
ATOM 604 C C . ASP A 1 72 ? -4.782 11.464 11.090 1.00 87.38 72 ASP A C 1
ATOM 606 O O . ASP A 1 72 ? -5.722 11.719 10.334 1.00 87.38 72 ASP A O 1
ATOM 610 N N . TRP A 1 73 ? -4.946 10.810 12.240 1.00 89.56 73 TRP A N 1
ATOM 611 C CA . TRP A 1 73 ? -6.206 10.241 12.725 1.00 89.56 73 TRP A CA 1
ATOM 612 C C . TRP A 1 73 ? -6.526 10.755 14.135 1.00 89.56 73 TRP A C 1
ATOM 614 O O . TRP A 1 73 ? -6.305 10.039 15.115 1.00 89.56 73 TRP A O 1
ATOM 624 N N . PRO A 1 74 ? -7.031 11.997 14.262 1.00 85.44 74 PRO A N 1
ATOM 625 C CA . PRO A 1 74 ? -7.318 12.597 15.567 1.00 85.44 74 PRO A CA 1
ATOM 626 C C . PRO A 1 74 ? -8.377 11.806 16.343 1.00 85.44 74 PRO A C 1
ATOM 628 O O . PRO A 1 74 ? -8.260 11.670 17.552 1.00 85.44 74 PRO A O 1
ATOM 631 N N . ASP A 1 75 ? -9.331 11.208 15.627 1.00 85.44 75 ASP A N 1
ATOM 632 C CA . ASP A 1 75 ? -10.453 10.446 16.187 1.00 85.44 75 ASP A CA 1
ATOM 633 C C . ASP A 1 75 ? -10.050 9.072 16.770 1.00 85.44 75 ASP A C 1
ATOM 635 O O . ASP A 1 75 ? -10.896 8.346 17.279 1.00 85.44 75 ASP A O 1
ATOM 639 N N . ILE A 1 76 ? -8.780 8.666 16.650 1.00 86.81 76 ILE A N 1
ATOM 640 C CA . ILE A 1 76 ? -8.278 7.398 17.194 1.00 86.81 76 ILE A CA 1
ATOM 641 C C . ILE A 1 76 ? -7.535 7.698 18.495 1.00 86.81 76 ILE A C 1
ATOM 643 O O . ILE A 1 76 ? -6.567 8.454 18.492 1.00 86.81 76 ILE A O 1
ATOM 647 N N . ASN A 1 77 ? -7.924 7.065 19.599 1.00 82.62 77 ASN A N 1
ATOM 648 C CA . ASN A 1 77 ? -7.236 7.244 20.883 1.00 82.62 77 ASN A CA 1
ATOM 649 C C . ASN A 1 77 ? -6.113 6.216 21.109 1.00 82.62 77 ASN A C 1
ATOM 651 O O . ASN A 1 77 ? -5.169 6.491 21.845 1.00 82.62 77 ASN A O 1
ATOM 655 N N . SER A 1 78 ? -6.153 5.068 20.421 1.00 85.69 78 SER A N 1
ATOM 656 C CA . SER A 1 78 ? -5.112 4.037 20.527 1.00 85.69 78 SER A CA 1
ATOM 657 C C . SER A 1 78 ? -3.802 4.461 19.848 1.00 85.69 78 SER A C 1
ATOM 659 O O . SER A 1 78 ? -3.736 4.677 18.631 1.00 85.69 78 SER A O 1
ATOM 661 N N . GLY A 1 79 ? -2.733 4.560 20.644 1.00 86.25 79 GLY A N 1
ATOM 662 C CA . GLY A 1 79 ? -1.384 4.863 20.160 1.00 86.25 79 GLY A CA 1
ATOM 663 C C . GLY A 1 79 ? -0.809 3.773 19.251 1.00 86.25 79 GLY A C 1
ATOM 664 O O . GLY A 1 79 ? -0.095 4.092 18.292 1.00 86.25 79 GLY A O 1
ATOM 665 N N . ASP A 1 80 ? -1.167 2.514 19.501 1.00 87.81 80 ASP A N 1
ATOM 666 C CA . ASP A 1 80 ? -0.701 1.364 18.724 1.00 87.81 80 ASP A CA 1
ATOM 667 C C . ASP A 1 80 ? -1.330 1.343 17.331 1.00 87.81 80 ASP A C 1
ATOM 669 O O . ASP A 1 80 ? -0.605 1.281 16.336 1.00 87.81 80 ASP A O 1
ATOM 673 N N . VAL A 1 81 ? -2.643 1.580 17.232 1.00 89.12 81 VAL A N 1
ATOM 674 C CA . VAL A 1 81 ? -3.343 1.709 15.942 1.00 89.12 81 VAL A CA 1
ATOM 675 C C . VAL A 1 81 ? -2.733 2.844 15.109 1.00 89.12 81 VAL A C 1
ATOM 677 O O . VAL A 1 81 ? -2.463 2.677 13.917 1.00 89.12 81 VAL A O 1
ATOM 680 N N . LYS A 1 82 ? -2.415 3.993 15.728 1.00 90.38 82 LYS A N 1
ATOM 681 C CA . LYS A 1 82 ? -1.718 5.106 15.049 1.00 90.38 82 LYS A CA 1
ATOM 682 C C . LYS A 1 82 ? -0.318 4.728 14.569 1.00 90.38 82 LYS A C 1
ATOM 684 O O . LYS A 1 82 ? 0.139 5.221 13.533 1.00 90.38 82 LYS A O 1
ATOM 689 N N . ARG A 1 83 ? 0.417 3.903 15.318 1.00 90.88 83 ARG A N 1
ATOM 690 C CA . ARG A 1 83 ? 1.741 3.411 14.906 1.00 90.88 83 ARG A CA 1
ATOM 691 C C . ARG A 1 83 ? 1.614 2.448 13.722 1.00 90.88 83 ARG A C 1
ATOM 693 O O . ARG A 1 83 ? 2.355 2.604 12.747 1.00 90.88 83 ARG A O 1
ATOM 700 N N . SER A 1 84 ? 0.646 1.537 13.759 1.00 92.06 84 SER A N 1
ATOM 701 C CA . SER A 1 84 ? 0.333 0.615 12.662 1.00 92.06 84 SER A CA 1
ATOM 702 C C . SER A 1 84 ? -0.077 1.366 11.394 1.00 92.06 84 SER A C 1
ATOM 704 O O . SER A 1 84 ? 0.484 1.117 10.328 1.00 92.06 84 SER A O 1
ATOM 706 N N . LEU A 1 85 ? -0.948 2.373 11.506 1.00 92.31 85 LEU A N 1
ATOM 707 C CA . LEU A 1 85 ? -1.358 3.245 10.397 1.00 92.31 85 LEU A CA 1
ATOM 708 C C . LEU A 1 85 ? -0.177 3.990 9.760 1.00 92.31 85 LEU A C 1
ATOM 710 O O . LEU A 1 85 ? -0.033 4.015 8.537 1.00 92.31 85 LEU A O 1
ATOM 714 N N . ARG A 1 86 ? 0.722 4.560 10.574 1.00 92.56 86 ARG A N 1
ATOM 715 C CA . ARG A 1 86 ? 1.936 5.223 10.065 1.00 92.56 86 ARG A CA 1
ATOM 716 C C . ARG A 1 86 ? 2.867 4.246 9.347 1.00 92.56 86 ARG A C 1
ATOM 718 O O . ARG A 1 86 ? 3.416 4.586 8.298 1.00 92.56 86 ARG A O 1
AT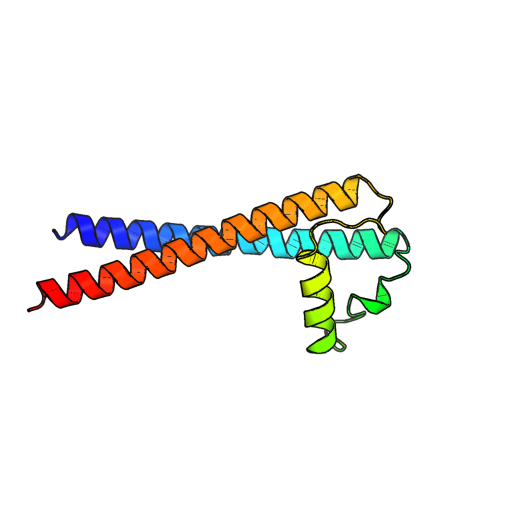OM 725 N N . THR A 1 87 ? 3.015 3.035 9.880 1.00 91.69 87 THR A N 1
ATOM 726 C CA . THR A 1 87 ? 3.829 1.971 9.273 1.00 91.69 87 THR A CA 1
ATOM 727 C C . THR A 1 87 ? 3.243 1.525 7.936 1.00 91.69 87 THR A C 1
ATOM 729 O O . THR A 1 87 ? 3.953 1.506 6.931 1.00 91.69 87 THR A O 1
ATOM 732 N N . GLN A 1 88 ? 1.934 1.270 7.895 1.00 94.06 88 GLN A N 1
ATOM 733 C CA . GLN A 1 88 ? 1.194 0.935 6.679 1.00 94.06 88 GLN A CA 1
ATOM 734 C C . GLN A 1 88 ? 1.385 2.003 5.600 1.00 94.06 88 GLN A C 1
ATOM 736 O O . GLN A 1 88 ? 1.734 1.675 4.467 1.00 94.06 88 GLN A O 1
ATOM 741 N N . LYS A 1 89 ? 1.221 3.282 5.955 1.00 93.00 89 LYS A N 1
ATOM 742 C CA . LYS A 1 89 ? 1.377 4.402 5.023 1.00 93.00 89 LYS A CA 1
ATOM 743 C C . LYS A 1 89 ? 2.796 4.507 4.468 1.00 93.00 89 LYS A C 1
ATOM 745 O O . LYS A 1 89 ? 2.971 4.759 3.277 1.00 93.00 89 LYS A O 1
ATOM 750 N N . ARG A 1 90 ? 3.812 4.294 5.311 1.00 92.50 90 ARG A N 1
ATOM 751 C CA . ARG A 1 90 ? 5.218 4.283 4.886 1.00 92.50 90 ARG A CA 1
ATOM 752 C C . ARG A 1 90 ? 5.486 3.151 3.897 1.00 92.50 90 ARG A C 1
ATOM 754 O O . ARG A 1 90 ? 6.079 3.403 2.854 1.00 92.50 90 ARG A O 1
ATOM 761 N N . LEU A 1 91 ? 5.022 1.938 4.191 1.00 93.69 91 LEU A N 1
ATOM 762 C CA . LEU A 1 91 ? 5.178 0.786 3.299 1.00 93.69 91 LEU A CA 1
ATOM 763 C C . LEU A 1 91 ? 4.456 0.994 1.965 1.00 93.69 91 LEU A C 1
ATOM 765 O O . LEU A 1 91 ? 5.038 0.749 0.914 1.00 93.69 91 LEU A O 1
ATOM 769 N N . GLU A 1 92 ? 3.229 1.517 1.991 1.00 93.44 92 GLU A N 1
ATOM 770 C CA . GLU A 1 92 ? 2.470 1.824 0.777 1.00 93.44 92 GLU A CA 1
ATOM 771 C C . GLU A 1 92 ? 3.183 2.866 -0.091 1.00 93.44 92 GLU A C 1
ATOM 773 O O . GLU A 1 92 ? 3.213 2.748 -1.316 1.00 93.44 92 GLU A O 1
ATOM 778 N N . TRP A 1 93 ? 3.779 3.881 0.535 1.00 93.25 93 TRP A N 1
ATOM 779 C CA . TRP A 1 93 ? 4.551 4.897 -0.170 1.00 93.25 93 TRP A CA 1
ATOM 780 C C . TRP A 1 93 ? 5.808 4.305 -0.815 1.00 93.25 93 TRP A C 1
ATOM 782 O O . TRP A 1 93 ? 6.050 4.557 -1.993 1.00 93.25 93 TRP A O 1
ATOM 792 N N . 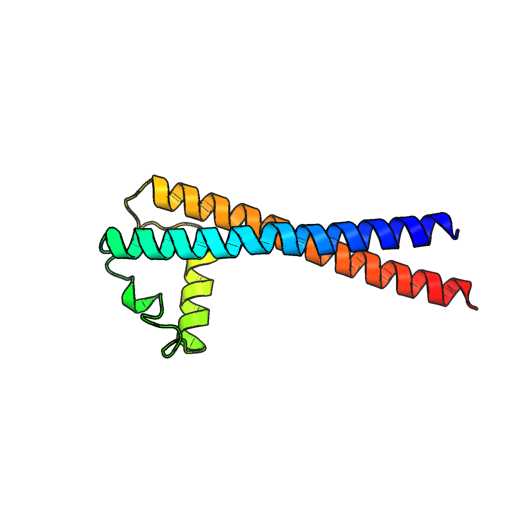ILE A 1 94 ? 6.559 3.467 -0.091 1.00 93.69 94 ILE A N 1
ATOM 793 C CA . ILE A 1 94 ? 7.741 2.780 -0.636 1.00 93.69 94 ILE A CA 1
ATOM 794 C C . ILE A 1 94 ? 7.337 1.876 -1.806 1.00 93.69 94 ILE A C 1
ATOM 796 O O . ILE A 1 94 ? 7.946 1.968 -2.868 1.00 93.69 94 ILE A O 1
ATOM 800 N N . ALA A 1 95 ? 6.277 1.076 -1.656 1.00 93.81 95 ALA A N 1
ATOM 801 C CA . ALA A 1 95 ? 5.777 0.213 -2.722 1.00 93.81 95 ALA A CA 1
ATOM 802 C C . ALA A 1 95 ? 5.445 1.028 -3.984 1.00 93.81 95 ALA A C 1
ATOM 804 O O . ALA A 1 95 ? 5.909 0.703 -5.077 1.00 93.81 95 ALA A O 1
ATOM 805 N N . LYS A 1 96 ? 4.708 2.138 -3.841 1.00 93.44 96 LYS A N 1
ATOM 806 C CA . LYS A 1 96 ? 4.378 3.027 -4.968 1.00 93.44 96 LYS A CA 1
ATOM 807 C C . LYS A 1 96 ? 5.624 3.577 -5.660 1.00 93.44 96 LYS A C 1
ATOM 809 O O . LYS A 1 96 ? 5.661 3.596 -6.886 1.00 93.44 96 LYS A O 1
ATOM 814 N N . TRP A 1 97 ? 6.648 3.978 -4.909 1.00 94.31 97 TRP A N 1
ATOM 815 C CA . TRP A 1 97 ? 7.915 4.419 -5.498 1.00 94.31 97 TRP A CA 1
ATOM 816 C C . TRP A 1 97 ? 8.663 3.299 -6.217 1.00 94.31 97 TRP A C 1
ATOM 818 O O . TRP A 1 97 ? 9.206 3.546 -7.291 1.00 94.31 97 TRP A O 1
ATOM 828 N N . SER A 1 98 ? 8.650 2.072 -5.690 1.00 92.75 98 SER A N 1
ATOM 829 C CA . SER A 1 98 ? 9.210 0.910 -6.390 1.00 92.75 98 SER A CA 1
ATOM 830 C C . SER A 1 98 ? 8.499 0.658 -7.722 1.00 92.75 98 SER A C 1
ATOM 832 O O . SER A 1 98 ? 9.156 0.418 -8.734 1.00 92.75 98 SER A O 1
ATOM 834 N N . PHE A 1 99 ? 7.172 0.802 -7.753 1.00 93.12 99 PHE A N 1
ATOM 835 C CA . PHE A 1 99 ? 6.387 0.667 -8.979 1.00 93.12 99 PHE A CA 1
ATOM 836 C C . PHE A 1 99 ? 6.670 1.784 -9.995 1.00 93.12 99 PHE A C 1
ATOM 838 O O . PHE A 1 99 ? 6.850 1.512 -11.179 1.00 93.12 99 PHE A O 1
ATOM 845 N N . ILE A 1 100 ? 6.779 3.038 -9.541 1.00 93.75 100 ILE A N 1
ATOM 846 C CA . ILE A 1 100 ? 7.187 4.163 -10.400 1.00 93.75 100 ILE A CA 1
ATOM 847 C C . ILE A 1 100 ? 8.587 3.913 -10.978 1.00 93.75 100 ILE A C 1
ATOM 849 O O . ILE A 1 100 ? 8.797 4.099 -12.175 1.00 93.75 100 ILE A O 1
ATOM 853 N N . GLY A 1 101 ? 9.530 3.441 -10.156 1.00 92.25 101 GLY A N 1
ATOM 854 C CA . GLY A 1 101 ? 10.876 3.077 -10.602 1.00 92.25 101 GLY A CA 1
ATOM 855 C C . GLY A 1 101 ? 10.867 2.000 -11.690 1.00 92.25 101 GLY A C 1
ATOM 856 O O . GLY A 1 101 ? 11.579 2.132 -12.686 1.00 92.25 101 GLY A O 1
ATOM 857 N N . PHE A 1 102 ? 10.010 0.984 -11.551 1.00 94.44 102 PHE A N 1
ATOM 858 C CA . PHE A 1 102 ? 9.789 -0.025 -12.589 1.00 94.44 102 PHE A CA 1
ATOM 859 C C . PHE A 1 102 ? 9.291 0.593 -13.906 1.00 94.44 102 PHE A C 1
ATOM 861 O O . PHE A 1 102 ? 9.870 0.311 -14.955 1.00 94.44 102 PHE A O 1
ATOM 868 N N . ILE A 1 103 ? 8.280 1.472 -13.861 1.00 94.56 103 ILE A N 1
ATOM 869 C CA . ILE A 1 103 ? 7.750 2.147 -15.061 1.00 94.56 103 ILE A CA 1
ATOM 870 C C . ILE A 1 103 ? 8.853 2.945 -15.766 1.00 94.56 103 ILE A C 1
ATOM 872 O O . ILE A 1 103 ? 8.999 2.849 -16.984 1.00 94.56 103 ILE A O 1
ATOM 876 N N . ILE A 1 104 ? 9.655 3.700 -15.010 1.00 95.06 104 ILE A N 1
ATOM 877 C CA . ILE A 1 104 ? 10.767 4.483 -15.565 1.00 95.06 104 ILE A CA 1
ATOM 878 C C . ILE A 1 104 ? 11.780 3.561 -16.256 1.00 95.06 104 ILE A C 1
ATOM 880 O O . ILE A 1 104 ? 12.162 3.823 -17.396 1.00 95.06 104 ILE A O 1
ATOM 884 N N . CYS A 1 105 ? 12.178 2.459 -15.611 1.00 93.81 105 CYS A N 1
ATOM 885 C CA . CYS A 1 105 ? 13.106 1.493 -16.205 1.00 93.81 105 CYS A CA 1
ATOM 886 C C . CYS A 1 105 ? 12.544 0.891 -17.500 1.00 93.81 105 CYS A C 1
ATOM 888 O O . CYS A 1 105 ? 13.263 0.804 -18.493 1.00 93.81 105 CYS A O 1
ATOM 890 N N . TYR A 1 106 ? 11.260 0.528 -17.516 1.00 93.25 106 TYR A N 1
ATOM 891 C CA . TYR A 1 106 ? 10.595 -0.016 -18.699 1.00 93.25 106 TYR A CA 1
ATOM 892 C C . TYR A 1 106 ? 10.602 0.969 -19.878 1.00 93.25 106 TYR A C 1
ATOM 894 O O . TYR A 1 106 ? 10.985 0.602 -20.990 1.00 93.25 106 TYR A O 1
ATOM 902 N N . VAL A 1 107 ? 10.245 2.234 -19.633 1.00 95.00 107 VAL A N 1
ATOM 903 C CA . VAL A 1 107 ? 10.255 3.281 -20.668 1.00 95.00 107 VAL A CA 1
ATOM 904 C C . VAL A 1 107 ? 11.668 3.500 -21.212 1.00 95.00 107 VAL A C 1
ATOM 906 O O . VAL A 1 107 ? 11.851 3.563 -22.428 1.00 95.00 107 VAL A O 1
ATOM 909 N N . LEU A 1 108 ? 12.681 3.552 -20.341 1.00 93.69 108 LEU A N 1
ATOM 910 C CA . LEU A 1 108 ? 14.078 3.692 -20.761 1.00 93.69 108 LEU A CA 1
ATOM 911 C C . LEU A 1 108 ? 14.543 2.511 -21.619 1.00 93.69 108 LEU A C 1
ATOM 913 O O . LEU A 1 108 ? 15.183 2.722 -22.648 1.00 93.69 108 LEU A O 1
ATOM 917 N N . VAL A 1 109 ? 14.190 1.278 -21.240 1.00 93.12 109 VAL A N 1
ATOM 918 C CA . VAL A 1 109 ? 14.505 0.078 -22.030 1.00 93.12 109 VAL A CA 1
ATOM 919 C C . VAL A 1 109 ? 13.861 0.151 -23.414 1.00 93.12 109 VAL A C 1
ATOM 921 O O . VAL A 1 109 ? 14.544 -0.128 -24.400 1.00 93.12 109 VAL A O 1
ATOM 924 N N . MET A 1 110 ? 12.594 0.569 -23.522 1.00 92.19 110 MET A N 1
ATOM 925 C CA . MET A 1 110 ? 11.926 0.718 -24.822 1.00 92.19 110 MET A CA 1
ATOM 926 C C . MET A 1 110 ? 12.597 1.768 -25.712 1.00 92.19 110 MET A C 1
ATOM 928 O O . MET A 1 110 ? 12.846 1.503 -26.890 1.00 92.19 110 MET A O 1
ATOM 932 N N . ILE A 1 111 ? 12.922 2.940 -25.159 1.00 93.12 111 ILE A N 1
ATOM 933 C CA . ILE A 1 111 ? 13.580 4.021 -25.905 1.00 93.12 111 ILE A CA 1
ATOM 934 C C . ILE A 1 111 ? 14.947 3.556 -26.414 1.00 93.12 111 ILE A C 1
ATOM 936 O O . ILE A 1 111 ? 15.221 3.656 -27.609 1.00 93.12 111 ILE A O 1
ATOM 940 N N . LEU A 1 112 ? 15.785 2.997 -25.535 1.00 90.88 112 LEU A N 1
ATOM 941 C CA . LEU A 1 112 ? 17.121 2.527 -25.908 1.00 90.88 112 LEU A CA 1
ATOM 942 C C . LEU A 1 112 ? 17.041 1.411 -26.955 1.00 90.88 112 LEU A C 1
ATOM 944 O O . LEU A 1 112 ? 17.741 1.469 -27.959 1.00 90.88 112 LEU A O 1
ATOM 948 N N . SER A 1 113 ? 16.144 0.440 -26.775 1.00 88.44 113 SER A N 1
ATOM 949 C CA . SER A 1 113 ? 15.976 -0.657 -27.738 1.00 88.44 113 SER A CA 1
ATOM 950 C C . SER A 1 113 ? 15.543 -0.152 -29.117 1.00 88.44 113 SER A C 1
ATOM 952 O O . SER A 1 113 ? 16.002 -0.673 -30.126 1.00 88.44 113 SER A O 1
ATOM 954 N N . THR A 1 114 ? 14.709 0.891 -29.176 1.00 88.44 114 THR A N 1
ATOM 955 C CA . THR A 1 114 ? 14.260 1.498 -30.442 1.00 88.44 114 THR A CA 1
ATOM 956 C C . THR A 1 114 ? 15.379 2.267 -31.143 1.00 88.44 114 THR A C 1
ATOM 958 O O . THR A 1 114 ? 15.484 2.213 -32.365 1.00 88.44 114 THR A O 1
ATOM 961 N N . ILE A 1 115 ? 16.217 2.978 -30.382 1.00 88.00 115 ILE A N 1
ATOM 962 C CA . ILE A 1 115 ? 17.355 3.733 -30.923 1.00 88.00 115 ILE A CA 1
ATOM 963 C C . ILE A 1 115 ? 18.428 2.790 -31.477 1.00 88.00 115 ILE A C 1
ATOM 965 O O . ILE A 1 115 ? 19.021 3.109 -32.498 1.00 88.00 115 ILE A O 1
ATOM 969 N N . PHE A 1 116 ? 18.672 1.645 -30.830 1.00 79.12 116 PHE A N 1
ATOM 970 C CA . PHE A 1 116 ? 19.757 0.729 -31.211 1.00 79.12 116 PHE A CA 1
ATOM 971 C C . PHE A 1 116 ? 19.369 -0.369 -32.211 1.00 79.12 116 PHE A C 1
ATOM 973 O O . PHE A 1 116 ? 20.263 -0.987 -32.779 1.00 79.12 116 PHE A O 1
ATOM 980 N N . ASN A 1 117 ? 18.075 -0.634 -32.423 1.00 68.56 117 ASN A N 1
ATOM 981 C CA . ASN A 1 117 ? 17.600 -1.515 -33.505 1.00 68.56 117 ASN A CA 1
ATOM 982 C C . ASN A 1 117 ? 17.374 -0.776 -34.839 1.00 68.56 117 ASN A C 1
ATOM 984 O O . ASN A 1 117 ? 16.894 -1.386 -35.796 1.00 68.56 117 ASN A O 1
ATOM 988 N N . ARG A 1 118 ? 17.678 0.524 -34.898 1.00 54.44 118 ARG A N 1
ATOM 989 C CA . ARG A 1 118 ? 17.833 1.294 -36.138 1.00 54.44 118 ARG A CA 1
ATOM 990 C C . ARG A 1 118 ? 19.309 1.436 -36.466 1.00 54.44 118 ARG A C 1
ATOM 992 O O . ARG A 1 118 ? 19.606 1.437 -37.677 1.00 54.44 118 ARG A O 1
#

Secondary structure (DSSP, 8-state):
-HHHHHHHHHHHHHHHHHHHHHHHHHHHHHHHHHHHHHHTT-TTHHHHS-SSGGG--HHHHHHHHHHHH-S--TT---HHHHHHHHHHHHHHHHHHHHHHHHHHHHHHHHHHHHHHT-

pLDDT: mean 88.09, std 7.44, range [54.44, 95.06]

Organism: NCBI:txid1928574

Radius of gyration: 19.48 Å; chains: 1; bounding box: 47×21×57 Å